Protein AF-A0A661HKY0-F1 (afdb_monomer_lite)

Sequence (86 aa):
MSRKVIRPTAMNPSVEVLSAESASPLATIRDVEYALNANISTVWVGSTAKRPPLKSASNTAYFDTTLGKPVWFDGTNWVDASGTIA

Secondary structure (DSSP, 8-state):
----PPPP--------------------HHHHHHHHHHHS---EEE-GGG----SS--S-EEEETTTTEEEEE-SSSEE-TTS-B-

pLDD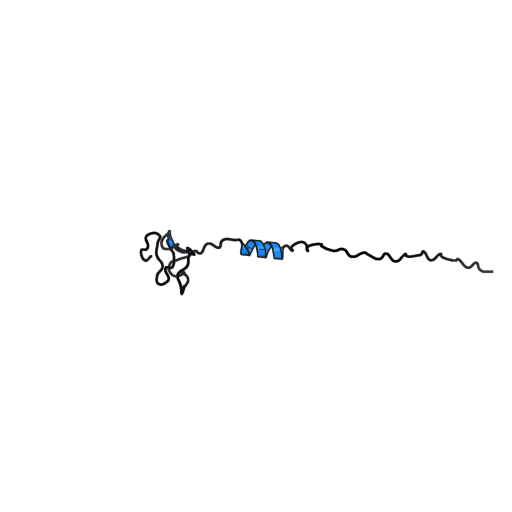T: mean 75.47, std 21.1, range [35.56, 98.31]

Structure (mmCIF, N/CA/C/O backbone):
data_AF-A0A661HKY0-F1
#
_entry.id   AF-A0A661HKY0-F1
#
loop_
_atom_site.group_PDB
_atom_site.id
_atom_site.type_symbol
_atom_site.label_atom_id
_atom_site.label_alt_id
_a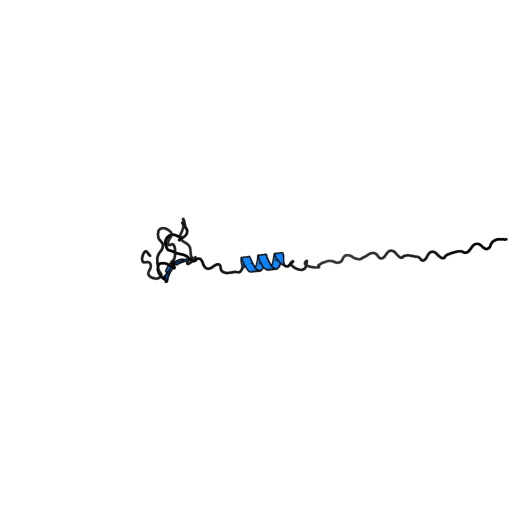tom_site.label_comp_id
_atom_site.label_asym_id
_atom_site.label_entity_id
_atom_site.label_seq_id
_atom_site.pdbx_PDB_ins_code
_atom_site.Cartn_x
_atom_site.Cartn_y
_atom_site.Cartn_z
_atom_site.occupancy
_atom_site.B_iso_or_equiv
_atom_site.auth_seq_id
_atom_site.auth_comp_id
_atom_site.auth_asym_id
_atom_site.auth_atom_id
_atom_site.pdbx_PDB_model_num
ATOM 1 N N . MET A 1 1 ? 43.423 -44.859 -79.521 1.00 43.53 1 MET A N 1
ATOM 2 C CA . MET A 1 1 ? 42.323 -43.910 -79.809 1.00 43.53 1 MET A CA 1
ATOM 3 C C . MET A 1 1 ? 41.385 -43.900 -78.608 1.00 43.53 1 MET A C 1
ATOM 5 O O . MET A 1 1 ? 40.662 -44.868 -78.429 1.00 43.53 1 MET A O 1
ATOM 9 N N . SER A 1 2 ? 41.435 -42.864 -77.765 1.00 49.97 2 SER A N 1
ATOM 10 C CA . SER A 1 2 ? 40.598 -42.755 -76.556 1.00 49.97 2 SER A CA 1
ATOM 11 C C . SER A 1 2 ? 39.758 -41.481 -76.628 1.00 49.97 2 SER A C 1
ATOM 13 O O . SER A 1 2 ? 40.292 -40.393 -76.839 1.00 49.97 2 SER A O 1
ATOM 15 N N . ARG A 1 3 ? 38.433 -41.620 -76.509 1.00 44.72 3 ARG A N 1
ATOM 16 C CA . ARG A 1 3 ? 37.455 -40.534 -76.666 1.00 44.72 3 ARG A CA 1
ATOM 17 C C . ARG A 1 3 ? 37.397 -39.703 -75.379 1.00 44.72 3 ARG A C 1
ATOM 19 O O . ARG A 1 3 ? 36.971 -40.198 -74.341 1.00 44.72 3 ARG A O 1
ATOM 26 N N . LYS A 1 4 ? 37.834 -38.444 -75.446 1.00 45.06 4 LYS A N 1
ATOM 27 C CA . LYS A 1 4 ? 37.753 -37.474 -74.343 1.00 45.06 4 LYS A CA 1
ATOM 28 C C . LYS A 1 4 ? 36.290 -37.056 -74.153 1.00 45.06 4 LYS A C 1
ATOM 30 O O . LYS A 1 4 ? 35.718 -36.407 -75.024 1.00 45.06 4 LYS A O 1
ATOM 35 N N . VAL A 1 5 ? 35.678 -37.458 -73.042 1.00 50.38 5 VAL A N 1
ATOM 36 C CA . VAL A 1 5 ? 34.330 -37.022 -72.647 1.00 50.38 5 VAL A CA 1
ATOM 37 C C . VAL A 1 5 ? 34.433 -35.602 -72.083 1.00 50.38 5 VAL A C 1
ATOM 39 O O . VAL A 1 5 ? 35.129 -35.379 -71.095 1.00 50.38 5 VAL A O 1
ATOM 42 N N . ILE A 1 6 ? 33.775 -34.637 -72.727 1.00 44.88 6 ILE A N 1
ATOM 43 C CA . ILE A 1 6 ? 33.682 -33.243 -72.273 1.00 44.88 6 ILE A CA 1
ATOM 44 C C . ILE A 1 6 ? 32.426 -33.120 -71.403 1.00 44.88 6 ILE A C 1
ATOM 46 O O . ILE A 1 6 ? 31.334 -33.462 -71.852 1.00 44.88 6 ILE A O 1
ATOM 50 N N . ARG A 1 7 ? 32.574 -32.642 -70.162 1.00 47.84 7 ARG A N 1
ATOM 51 C CA . ARG A 1 7 ? 31.447 -32.227 -69.313 1.00 47.84 7 ARG A CA 1
ATOM 52 C C . ARG A 1 7 ? 31.203 -30.727 -69.533 1.00 47.84 7 ARG A C 1
ATOM 54 O O . ARG A 1 7 ? 32.180 -29.981 -69.467 1.00 47.84 7 ARG A O 1
ATOM 61 N N . PRO A 1 8 ? 29.970 -30.263 -69.791 1.00 40.19 8 PRO A N 1
ATOM 62 C CA . PRO A 1 8 ? 29.699 -28.836 -69.886 1.00 40.19 8 PRO A CA 1
ATOM 63 C C . PRO A 1 8 ? 29.662 -28.205 -68.486 1.00 40.19 8 PRO A C 1
ATOM 65 O O . PRO A 1 8 ? 28.920 -28.647 -67.610 1.00 40.19 8 PRO A O 1
ATOM 68 N N . THR A 1 9 ? 30.473 -27.166 -68.288 1.00 48.78 9 THR A N 1
ATOM 69 C CA . THR A 1 9 ? 30.390 -26.250 -67.145 1.00 48.78 9 THR A CA 1
ATOM 70 C C . THR A 1 9 ? 29.156 -25.373 -67.335 1.00 48.78 9 THR A C 1
ATOM 72 O O . THR A 1 9 ? 29.142 -24.517 -68.218 1.00 48.78 9 THR A O 1
ATOM 75 N N . ALA A 1 10 ? 28.107 -25.595 -66.545 1.00 44.81 10 ALA A N 1
ATOM 76 C CA . ALA A 1 10 ? 26.964 -24.694 -66.518 1.00 44.81 10 ALA A CA 1
ATOM 77 C C . ALA A 1 10 ? 27.354 -23.387 -65.808 1.00 44.81 10 ALA A C 1
ATOM 79 O O . ALA A 1 10 ? 27.878 -23.404 -64.694 1.00 44.81 10 ALA A O 1
ATOM 80 N N . MET A 1 11 ? 27.111 -22.272 -66.499 1.00 35.56 11 MET A N 1
ATOM 81 C CA . MET A 1 11 ? 27.141 -20.902 -65.990 1.00 35.56 11 MET A CA 1
ATOM 82 C C . MET A 1 11 ? 26.349 -20.790 -64.684 1.00 35.56 11 MET A C 1
ATOM 84 O O . MET A 1 11 ? 25.197 -21.217 -64.634 1.00 35.56 11 MET A O 1
ATOM 88 N N . ASN A 1 12 ? 26.927 -20.158 -63.662 1.00 49.72 12 ASN A N 1
ATOM 89 C CA . ASN A 1 12 ? 26.149 -19.617 -62.554 1.00 49.72 12 ASN A CA 1
ATOM 90 C C . ASN A 1 12 ? 26.119 -18.086 -62.703 1.00 49.72 12 ASN A C 1
ATOM 92 O O . ASN A 1 12 ? 27.179 -17.467 -62.573 1.00 49.72 12 ASN A O 1
ATOM 96 N N . PRO A 1 13 ? 24.974 -17.472 -63.049 1.00 43.84 13 PRO A N 1
ATOM 97 C CA . PRO A 1 13 ? 24.863 -16.024 -63.096 1.00 43.84 13 PRO A CA 1
ATOM 98 C C . PRO A 1 13 ? 24.904 -15.478 -61.668 1.00 43.84 13 PRO A C 1
ATOM 100 O O . PRO A 1 13 ? 24.140 -15.905 -60.805 1.00 43.84 13 PRO A O 1
ATOM 103 N N . SER A 1 14 ? 25.803 -14.528 -61.424 1.00 48.03 14 SER A N 1
ATOM 104 C CA . SER A 1 14 ? 25.815 -13.720 -60.209 1.00 48.03 14 SER A CA 1
ATOM 105 C C . SER A 1 14 ? 24.440 -13.081 -60.016 1.00 48.03 14 SER A C 1
ATOM 107 O O . SER A 1 14 ? 24.074 -12.161 -60.744 1.00 48.03 14 SER A O 1
ATOM 109 N N . VAL A 1 15 ? 23.664 -13.581 -59.056 1.00 45.25 15 VAL A N 1
ATOM 110 C CA . VAL A 1 15 ? 22.457 -12.900 -58.593 1.00 45.25 15 VAL A CA 1
ATOM 111 C C . VAL A 1 15 ? 22.915 -11.882 -57.560 1.00 45.25 15 VAL A C 1
ATOM 113 O O . VAL A 1 15 ? 23.206 -12.231 -56.416 1.00 45.25 15 VAL A O 1
ATOM 116 N N . GLU A 1 16 ? 23.029 -10.625 -57.983 1.00 48.84 16 GLU A N 1
ATOM 117 C CA . GLU A 1 16 ? 23.055 -9.496 -57.060 1.00 48.84 16 GLU A CA 1
ATOM 118 C C . GLU A 1 16 ? 21.757 -9.527 -56.253 1.00 48.84 16 GLU A C 1
ATOM 120 O O . GLU A 1 16 ? 20.668 -9.283 -56.777 1.00 48.84 16 GLU A O 1
ATOM 125 N N . VAL A 1 17 ? 21.856 -9.881 -54.972 1.00 44.81 17 VAL A N 1
ATOM 126 C CA . VAL A 1 17 ? 20.723 -9.734 -54.065 1.00 44.81 17 VAL A CA 1
ATOM 127 C C . VAL A 1 17 ? 20.675 -8.265 -53.670 1.00 44.81 17 VAL A C 1
ATOM 129 O O . VAL A 1 17 ? 21.451 -7.793 -52.841 1.00 44.81 17 VAL A O 1
ATOM 132 N N . LEU A 1 18 ? 19.783 -7.557 -54.359 1.00 40.59 18 LEU A N 1
ATOM 133 C CA . LEU A 1 18 ? 19.315 -6.210 -54.070 1.00 40.59 18 LEU A CA 1
ATOM 134 C C . LEU A 1 18 ? 19.048 -6.014 -52.572 1.00 40.59 18 LEU A C 1
ATOM 136 O O . LEU A 1 18 ? 18.492 -6.878 -51.893 1.00 40.59 18 LEU A O 1
ATOM 140 N N . SER A 1 19 ? 19.430 -4.832 -52.099 1.00 50.53 19 SER A N 1
ATOM 141 C CA . SER A 1 19 ? 19.138 -4.254 -50.792 1.00 50.53 19 SER A CA 1
ATOM 142 C C . SER A 1 19 ? 17.691 -4.496 -50.344 1.00 50.53 19 SER A C 1
ATOM 144 O O . SER A 1 19 ? 16.771 -3.822 -50.805 1.00 50.53 19 SER A O 1
ATOM 146 N N . ALA A 1 20 ? 17.492 -5.422 -49.406 1.00 47.34 20 ALA A N 1
ATOM 147 C CA . ALA A 1 20 ? 16.261 -5.489 -48.631 1.00 47.34 20 ALA A CA 1
ATOM 148 C C . ALA A 1 20 ? 16.366 -4.500 -47.462 1.00 47.34 20 ALA A C 1
ATOM 150 O O . ALA A 1 20 ? 16.888 -4.808 -46.390 1.00 47.34 20 ALA A O 1
ATOM 151 N N . GLU A 1 21 ? 15.889 -3.285 -47.709 1.00 54.56 21 GLU A N 1
ATOM 152 C CA . GLU A 1 21 ? 15.495 -2.338 -46.675 1.00 54.56 21 GLU A CA 1
ATOM 153 C C . GLU A 1 21 ? 14.331 -2.920 -45.841 1.00 54.56 21 GLU A C 1
ATOM 155 O O . GLU A 1 21 ? 13.385 -3.499 -46.372 1.00 54.56 21 GLU A O 1
ATOM 160 N N . SER A 1 22 ? 14.367 -2.690 -44.524 1.00 53.97 22 SER A N 1
ATOM 161 C CA . SER A 1 22 ? 13.217 -2.704 -43.598 1.00 53.97 22 SER A CA 1
ATOM 162 C C . SER A 1 22 ? 12.480 -4.023 -43.291 1.00 53.97 22 SER A C 1
ATOM 164 O O . SER A 1 22 ? 11.262 -4.117 -43.420 1.00 53.97 22 SER A O 1
ATOM 166 N N . ALA A 1 23 ? 13.165 -5.008 -42.709 1.00 50.69 23 ALA A N 1
ATOM 167 C CA . ALA A 1 23 ? 12.484 -5.935 -41.801 1.00 50.69 23 ALA A CA 1
ATOM 168 C C . ALA A 1 23 ? 12.783 -5.503 -40.363 1.00 50.69 23 ALA A C 1
ATOM 170 O O . ALA A 1 23 ? 13.878 -5.745 -39.859 1.00 50.69 23 ALA A O 1
ATOM 171 N N . SER A 1 24 ? 11.828 -4.839 -39.704 1.00 58.47 24 SER A N 1
ATOM 172 C CA . SER A 1 24 ? 11.856 -4.711 -38.243 1.00 58.47 24 SER A CA 1
ATOM 173 C C . SER A 1 24 ? 12.024 -6.123 -37.674 1.00 58.47 24 SER A C 1
ATOM 175 O O . SER A 1 24 ? 11.184 -6.978 -37.976 1.00 58.47 24 SER A O 1
ATOM 177 N N . PRO A 1 25 ? 13.111 -6.422 -36.942 1.00 58.59 25 PRO A N 1
ATOM 178 C CA . PRO A 1 25 ? 13.381 -7.784 -36.526 1.00 58.59 25 PRO A CA 1
ATOM 179 C C . PRO A 1 25 ? 12.243 -8.246 -35.622 1.00 58.59 25 PRO A C 1
ATOM 181 O O . PRO A 1 25 ? 11.868 -7.562 -34.670 1.00 58.59 25 PRO A O 1
ATOM 184 N N . LEU A 1 26 ? 11.668 -9.390 -35.991 1.00 51.88 26 LEU A N 1
ATOM 185 C CA . LEU A 1 26 ? 10.672 -10.138 -35.239 1.00 51.88 26 LEU A CA 1
ATOM 186 C C . LEU A 1 26 ? 11.070 -10.124 -33.755 1.00 51.88 26 LEU A C 1
ATOM 188 O O . LEU A 1 26 ? 12.119 -10.669 -33.411 1.00 51.88 26 LEU A O 1
ATOM 192 N N . ALA A 1 27 ? 10.283 -9.459 -32.903 1.00 61.25 27 ALA A N 1
ATOM 193 C CA . ALA A 1 27 ? 10.561 -9.393 -31.472 1.00 61.25 27 ALA A CA 1
ATOM 194 C C . ALA A 1 27 ? 10.771 -10.821 -30.951 1.00 61.25 27 ALA A C 1
ATOM 196 O O . ALA A 1 27 ? 9.925 -11.698 -31.158 1.00 61.25 27 ALA A O 1
ATOM 197 N N . THR A 1 28 ? 11.922 -11.086 -30.339 1.00 73.94 28 THR A N 1
ATOM 198 C CA . THR A 1 28 ? 12.196 -12.407 -29.780 1.00 73.94 28 THR A CA 1
ATOM 199 C C . THR A 1 28 ? 11.241 -12.658 -28.613 1.00 73.94 28 THR A C 1
ATOM 201 O O . THR A 1 28 ? 10.741 -11.717 -27.998 1.00 73.94 28 THR A O 1
ATOM 204 N N . ILE A 1 29 ? 10.992 -13.924 -28.256 1.00 69.50 29 ILE A N 1
ATOM 205 C CA . ILE A 1 29 ? 10.165 -14.256 -27.076 1.00 69.50 29 ILE A CA 1
ATOM 206 C C . ILE A 1 29 ? 10.670 -13.512 -25.824 1.00 69.50 29 ILE A C 1
ATOM 208 O O . ILE A 1 29 ? 9.871 -13.066 -25.009 1.00 69.50 29 ILE A O 1
ATOM 212 N N . ARG A 1 30 ? 11.985 -13.275 -25.726 1.00 70.44 30 ARG A N 1
ATOM 213 C CA . ARG A 1 30 ? 12.608 -12.509 -24.637 1.00 70.44 30 ARG A CA 1
ATOM 214 C C . ARG A 1 30 ? 12.226 -11.026 -24.653 1.00 70.44 30 ARG A C 1
ATOM 216 O O . ARG A 1 30 ? 12.026 -10.448 -23.590 1.00 70.44 30 ARG A O 1
ATOM 223 N N . ASP A 1 31 ? 12.094 -10.421 -25.831 1.00 70.81 31 ASP A N 1
ATOM 224 C CA . ASP A 1 31 ? 11.643 -9.030 -25.974 1.00 70.81 31 ASP A CA 1
ATOM 225 C C . ASP A 1 31 ? 10.159 -8.897 -25.601 1.00 70.81 31 ASP A C 1
ATOM 227 O O . ASP A 1 31 ? 9.756 -7.915 -24.977 1.00 70.81 31 ASP A O 1
ATOM 231 N N . VAL A 1 32 ? 9.357 -9.922 -25.915 1.00 72.81 32 VAL A N 1
ATOM 232 C CA . VAL A 1 32 ? 7.943 -10.011 -25.521 1.00 72.81 32 VAL A CA 1
ATOM 233 C C . VAL A 1 32 ? 7.799 -10.184 -24.006 1.00 72.81 32 VAL A C 1
ATOM 235 O O . VAL A 1 32 ? 6.998 -9.480 -23.396 1.00 72.81 32 VAL A O 1
ATOM 238 N N . GLU A 1 33 ? 8.590 -11.056 -23.374 1.00 72.81 33 GLU A N 1
ATOM 239 C CA . GLU A 1 33 ? 8.614 -11.232 -21.912 1.00 72.81 33 GLU A CA 1
ATOM 240 C C . GLU A 1 33 ? 9.049 -9.952 -21.189 1.00 72.81 33 GLU A C 1
ATOM 242 O O . GLU A 1 33 ? 8.448 -9.572 -20.187 1.00 72.81 33 GLU A O 1
ATOM 247 N N . TYR A 1 34 ? 10.054 -9.243 -21.710 1.00 66.69 34 TYR A N 1
ATOM 248 C CA . TYR A 1 34 ? 10.500 -7.977 -21.131 1.00 66.69 34 TYR A CA 1
ATOM 249 C C . TYR A 1 34 ? 9.433 -6.881 -21.255 1.00 66.69 34 TYR A C 1
ATOM 251 O O . TYR A 1 34 ? 9.144 -6.188 -20.279 1.00 66.69 34 TYR A O 1
ATOM 259 N N . ALA A 1 35 ? 8.802 -6.758 -22.428 1.00 68.00 35 ALA A N 1
ATOM 260 C CA . ALA A 1 35 ? 7.721 -5.800 -22.660 1.00 68.00 35 ALA A CA 1
ATOM 261 C C . ALA A 1 35 ? 6.466 -6.113 -21.825 1.00 68.00 35 ALA A C 1
ATOM 263 O O . ALA A 1 35 ? 5.821 -5.196 -21.317 1.00 68.00 35 ALA A O 1
ATOM 264 N N . LEU A 1 36 ? 6.136 -7.394 -21.632 1.00 69.62 36 LEU A N 1
ATOM 265 C CA . LEU A 1 36 ? 5.063 -7.818 -20.730 1.00 69.62 36 LEU A CA 1
ATOM 266 C C . LEU A 1 36 ? 5.404 -7.474 -19.281 1.00 69.62 36 LEU A C 1
ATOM 268 O O . LEU A 1 36 ? 4.585 -6.839 -18.623 1.00 69.62 36 LEU A O 1
ATOM 272 N N . ASN A 1 37 ? 6.612 -7.805 -18.812 1.00 65.62 37 ASN A N 1
ATOM 273 C CA . ASN A 1 37 ? 7.068 -7.534 -17.444 1.00 65.62 37 ASN A CA 1
ATOM 274 C C . ASN A 1 37 ? 7.131 -6.036 -17.116 1.00 65.62 37 ASN A C 1
ATOM 276 O O . ASN A 1 37 ? 6.874 -5.652 -15.977 1.00 65.62 37 ASN A O 1
ATOM 280 N N . ALA A 1 38 ? 7.427 -5.187 -18.102 1.00 65.81 38 ALA A N 1
ATOM 281 C CA . ALA A 1 38 ? 7.404 -3.734 -17.949 1.00 65.81 38 ALA A CA 1
ATOM 282 C C . ALA A 1 38 ? 5.980 -3.162 -17.791 1.00 65.81 38 ALA A C 1
ATOM 284 O O . ALA A 1 38 ? 5.811 -2.102 -17.188 1.00 65.81 38 ALA A O 1
ATOM 285 N N . ASN A 1 39 ? 4.960 -3.872 -18.286 1.00 62.78 39 ASN A N 1
ATOM 286 C CA . ASN A 1 39 ? 3.568 -3.415 -18.305 1.00 62.78 39 ASN A CA 1
ATOM 287 C C . ASN A 1 39 ? 2.683 -4.084 -17.241 1.00 62.78 39 ASN A C 1
ATOM 289 O O . ASN A 1 39 ? 1.491 -3.776 -17.148 1.00 62.78 39 ASN A O 1
ATOM 293 N N . ILE A 1 40 ? 3.231 -4.981 -16.418 1.00 66.00 40 ILE A N 1
ATOM 294 C CA . ILE A 1 40 ? 2.502 -5.539 -15.277 1.00 66.00 40 ILE A CA 1
ATOM 295 C C . ILE A 1 40 ? 2.508 -4.484 -14.177 1.00 66.00 40 ILE A C 1
ATOM 297 O O . ILE A 1 40 ? 3.551 -4.169 -13.600 1.00 66.00 40 ILE A O 1
ATOM 301 N N . SER A 1 41 ? 1.333 -3.931 -13.877 1.00 64.25 41 SER A N 1
ATOM 302 C CA . SER A 1 41 ? 1.144 -3.095 -12.695 1.00 64.25 41 SER A CA 1
ATOM 303 C C . SER A 1 41 ? 1.454 -3.951 -11.467 1.00 64.25 41 SER A C 1
ATOM 305 O O . SER A 1 41 ? 0.636 -4.753 -11.019 1.00 64.25 41 SER A O 1
ATOM 307 N N . THR A 1 42 ? 2.690 -3.858 -10.978 1.00 71.12 42 THR A N 1
ATOM 308 C CA . THR A 1 42 ? 3.106 -4.570 -9.774 1.00 71.12 42 THR A CA 1
ATOM 309 C C . THR A 1 42 ? 2.364 -3.932 -8.613 1.00 71.12 42 THR A C 1
ATOM 311 O O . THR A 1 42 ? 2.678 -2.813 -8.212 1.00 71.12 42 THR A O 1
ATOM 314 N N . VAL A 1 43 ? 1.349 -4.619 -8.096 1.00 79.50 43 VAL A N 1
ATOM 315 C CA . VAL A 1 43 ? 0.666 -4.201 -6.873 1.00 79.50 43 VAL A CA 1
ATOM 316 C C . VAL A 1 43 ? 1.647 -4.374 -5.720 1.00 79.50 43 VAL A C 1
ATOM 318 O O . VAL A 1 43 ? 2.140 -5.474 -5.472 1.00 79.50 43 VAL A O 1
ATOM 321 N N . TRP A 1 44 ? 1.947 -3.286 -5.016 1.00 91.50 44 TRP A N 1
ATOM 322 C CA . TRP A 1 44 ? 2.791 -3.346 -3.831 1.00 91.50 44 TRP A CA 1
ATOM 323 C C . TRP A 1 44 ?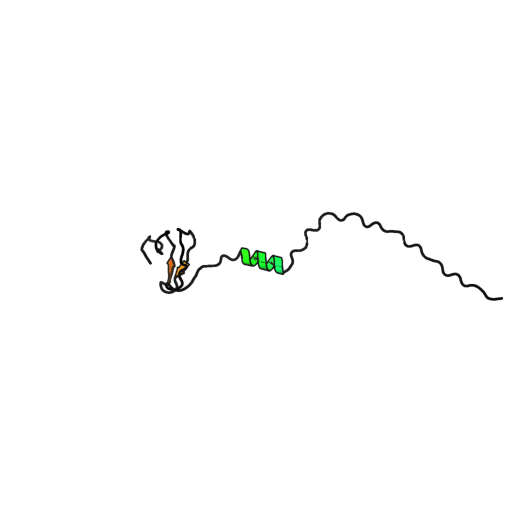 1.948 -3.855 -2.662 1.00 91.50 44 TRP A C 1
ATOM 325 O O . TRP A 1 44 ? 0.902 -3.287 -2.359 1.00 91.50 44 TRP A O 1
ATOM 335 N N . VAL A 1 45 ? 2.373 -4.947 -2.027 1.00 95.25 45 VAL A N 1
ATOM 336 C CA . VAL A 1 45 ? 1.585 -5.647 -1.004 1.00 95.25 45 VAL A CA 1
ATOM 337 C C . VAL A 1 45 ? 2.479 -6.299 0.049 1.00 95.25 45 VAL A C 1
ATOM 339 O O . VAL A 1 45 ? 3.578 -6.771 -0.252 1.00 95.25 45 VAL A O 1
ATOM 342 N N . GLY A 1 46 ? 1.993 -6.361 1.287 1.00 96.19 46 GLY A N 1
ATOM 343 C CA . GLY A 1 46 ? 2.624 -7.094 2.386 1.00 96.19 46 GLY A CA 1
ATOM 344 C C . GLY A 1 46 ? 2.201 -6.560 3.753 1.00 96.19 46 GLY A C 1
ATOM 345 O O . GLY A 1 46 ? 1.271 -5.772 3.849 1.00 96.19 46 GLY A O 1
ATOM 346 N N . SER A 1 47 ? 2.848 -7.015 4.825 1.00 98.25 47 SER A N 1
ATOM 347 C CA . SER A 1 47 ? 2.508 -6.597 6.191 1.00 98.25 47 SER A CA 1
ATOM 348 C C . SER A 1 47 ? 3.016 -5.190 6.520 1.00 98.25 47 SER A C 1
ATOM 350 O O . SER A 1 47 ? 3.934 -4.690 5.870 1.00 98.25 47 SER A O 1
ATOM 352 N N . THR A 1 48 ? 2.525 -4.595 7.611 1.00 97.75 48 THR A N 1
ATOM 353 C CA . THR A 1 48 ? 3.017 -3.300 8.124 1.00 97.75 48 THR A CA 1
ATOM 354 C C . THR A 1 48 ? 4.538 -3.265 8.291 1.00 97.75 48 THR A C 1
ATOM 356 O O . THR A 1 48 ? 5.188 -2.300 7.899 1.00 97.75 48 THR A O 1
ATOM 359 N N . ALA A 1 49 ? 5.134 -4.352 8.785 1.00 97.56 49 ALA A N 1
ATOM 360 C CA . ALA A 1 49 ? 6.585 -4.467 8.959 1.00 97.56 49 ALA A CA 1
ATOM 361 C C . ALA A 1 49 ? 7.377 -4.535 7.636 1.00 97.56 49 ALA A C 1
ATOM 363 O O . ALA A 1 49 ? 8.593 -4.360 7.640 1.00 97.56 49 ALA A O 1
ATOM 364 N N . LYS A 1 50 ? 6.710 -4.820 6.512 1.00 97.19 50 LYS A N 1
ATOM 365 C CA . LYS A 1 50 ? 7.302 -4.907 5.168 1.00 97.19 50 LYS A CA 1
ATOM 366 C C . LYS A 1 50 ? 6.993 -3.686 4.304 1.00 97.19 50 LYS A C 1
ATOM 368 O O . LYS A 1 50 ? 7.314 -3.697 3.113 1.00 97.19 50 LYS A O 1
ATOM 373 N N . ARG A 1 51 ? 6.377 -2.646 4.873 1.00 95.19 51 ARG A N 1
ATOM 374 C CA . ARG A 1 51 ? 6.187 -1.380 4.169 1.00 95.19 51 ARG A CA 1
ATOM 375 C C . ARG A 1 51 ? 7.557 -0.828 3.742 1.00 95.19 51 ARG A C 1
ATOM 377 O O . ARG A 1 51 ? 8.472 -0.778 4.567 1.00 95.19 51 ARG A O 1
ATOM 384 N N . PRO A 1 52 ? 7.728 -0.429 2.473 1.00 92.75 52 PRO A N 1
ATOM 385 C CA . PRO A 1 52 ? 8.996 0.101 1.996 1.00 92.75 52 PRO A CA 1
ATOM 386 C C . PRO A 1 52 ? 9.407 1.371 2.757 1.00 92.75 52 PRO A C 1
ATOM 388 O O . PRO A 1 52 ? 8.557 2.229 3.014 1.00 92.75 52 PRO A O 1
ATOM 391 N N . PRO A 1 53 ? 10.701 1.547 3.070 1.00 92.44 53 PRO A N 1
ATOM 392 C CA . PRO A 1 53 ? 11.209 2.801 3.608 1.00 92.44 53 PRO A CA 1
ATOM 393 C C . PRO A 1 53 ? 11.329 3.829 2.476 1.00 92.44 53 PRO A C 1
ATOM 395 O O . PRO A 1 53 ? 12.336 3.893 1.767 1.00 92.44 53 PRO A O 1
ATOM 398 N N . LEU A 1 54 ? 10.275 4.617 2.276 1.00 92.00 54 LEU A N 1
ATOM 399 C CA . LEU A 1 54 ? 10.243 5.693 1.287 1.00 92.00 54 LEU A CA 1
ATOM 400 C C . LEU A 1 54 ? 10.768 7.003 1.895 1.00 92.00 54 LEU A C 1
ATOM 402 O O . LEU A 1 54 ? 10.641 7.243 3.092 1.00 92.00 54 LEU A O 1
ATOM 406 N N . LYS A 1 55 ? 11.392 7.846 1.063 1.00 89.81 55 LYS A N 1
ATOM 407 C CA . LYS A 1 55 ? 11.982 9.137 1.479 1.00 89.81 55 LYS A CA 1
ATOM 408 C C . LYS A 1 55 ? 11.163 10.357 1.059 1.00 89.81 55 LYS A C 1
ATOM 410 O O . LYS A 1 55 ? 11.493 11.480 1.425 1.00 89.81 55 LYS A O 1
ATOM 415 N N . SER A 1 56 ? 10.157 10.166 0.217 1.00 91.62 56 SER A N 1
ATOM 416 C CA . SER A 1 56 ? 9.347 11.242 -0.348 1.00 91.62 56 SER A CA 1
ATOM 417 C C . SER A 1 56 ? 7.955 10.716 -0.634 1.00 91.62 56 SER A C 1
ATOM 419 O O . SER A 1 56 ? 7.798 9.513 -0.861 1.00 91.62 56 SER A O 1
ATOM 421 N N . ALA A 1 57 ? 6.972 11.616 -0.621 1.00 91.06 57 ALA A N 1
ATOM 422 C CA . ALA A 1 57 ? 5.591 11.276 -0.919 1.00 91.06 57 ALA A CA 1
ATOM 423 C C . ALA A 1 57 ? 5.500 10.524 -2.251 1.00 91.06 57 ALA A C 1
ATOM 425 O O . ALA A 1 57 ? 6.192 10.857 -3.218 1.00 91.06 57 ALA A O 1
ATOM 426 N N . SER A 1 58 ? 4.661 9.495 -2.288 1.00 84.19 58 SER A N 1
ATOM 427 C CA . SER A 1 58 ? 4.480 8.667 -3.473 1.00 84.19 58 SER A CA 1
ATOM 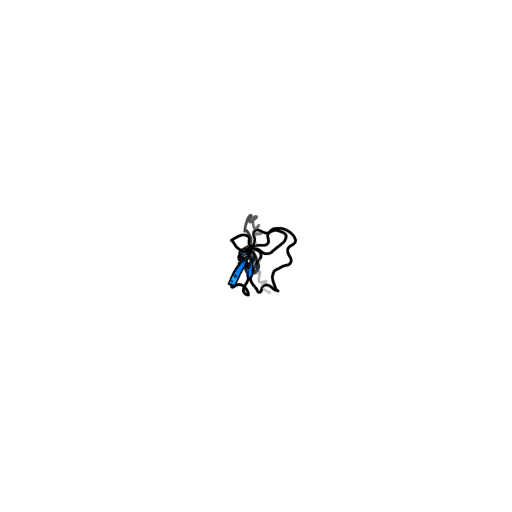428 C C . SER A 1 58 ? 3.001 8.484 -3.762 1.00 84.19 58 SER A C 1
ATOM 430 O O . SER A 1 58 ? 2.212 8.191 -2.870 1.00 84.19 58 SER A O 1
ATOM 432 N N . ASN A 1 59 ? 2.643 8.581 -5.040 1.00 82.50 59 ASN A N 1
ATOM 433 C CA . ASN A 1 59 ? 1.299 8.251 -5.512 1.00 82.50 59 ASN A CA 1
ATOM 434 C C . ASN A 1 59 ? 1.062 6.728 -5.572 1.00 82.50 59 ASN A C 1
ATOM 436 O O . ASN A 1 59 ? -0.015 6.283 -5.969 1.00 82.50 59 ASN A O 1
ATOM 440 N N . THR A 1 60 ? 2.060 5.920 -5.202 1.00 87.50 60 THR A N 1
ATOM 441 C CA . THR A 1 60 ? 1.970 4.462 -5.183 1.00 87.50 60 THR A CA 1
ATOM 442 C C . THR A 1 60 ? 1.267 3.987 -3.916 1.00 87.50 60 THR A C 1
ATOM 444 O O . THR A 1 60 ? 1.744 4.215 -2.805 1.00 87.50 60 THR A O 1
ATOM 447 N N . ALA A 1 61 ? 0.150 3.281 -4.093 1.00 92.69 61 ALA A N 1
ATOM 448 C CA . ALA A 1 61 ? -0.531 2.590 -3.006 1.00 92.69 61 ALA A CA 1
ATOM 449 C C . ALA A 1 61 ? 0.217 1.303 -2.622 1.00 92.69 61 ALA A C 1
ATOM 451 O O . ALA A 1 61 ? 0.685 0.563 -3.491 1.00 92.69 61 ALA A O 1
ATOM 452 N N . TYR A 1 62 ? 0.262 1.006 -1.326 1.00 95.69 62 TYR A N 1
ATOM 453 C CA . TYR A 1 62 ? 0.684 -0.281 -0.777 1.00 95.69 62 TYR A CA 1
ATOM 454 C C . TYR A 1 62 ? -0.516 -0.944 -0.102 1.00 95.69 62 TYR A C 1
ATOM 456 O O . TYR A 1 62 ? -1.152 -0.337 0.757 1.00 95.69 62 TYR A O 1
ATOM 464 N N . PHE A 1 63 ? -0.851 -2.179 -0.467 1.00 97.00 63 PHE A N 1
ATOM 465 C CA . PHE A 1 63 ? -1.872 -2.938 0.249 1.00 97.00 63 PHE A CA 1
ATOM 466 C C . PHE A 1 63 ? -1.263 -3.562 1.506 1.00 97.00 63 PHE A C 1
ATOM 468 O O . PHE A 1 63 ? -0.512 -4.538 1.425 1.00 97.00 63 PHE A O 1
ATOM 475 N N . ASP A 1 64 ? -1.585 -2.994 2.668 1.00 97.88 64 ASP A N 1
ATOM 476 C CA . ASP A 1 64 ? -1.129 -3.523 3.947 1.00 97.88 64 ASP A CA 1
ATOM 477 C C . ASP A 1 64 ? -2.020 -4.690 4.382 1.00 97.88 64 ASP A C 1
ATOM 479 O O . ASP A 1 64 ? -3.181 -4.506 4.749 1.00 97.88 64 ASP A O 1
ATOM 483 N N . THR A 1 65 ? -1.47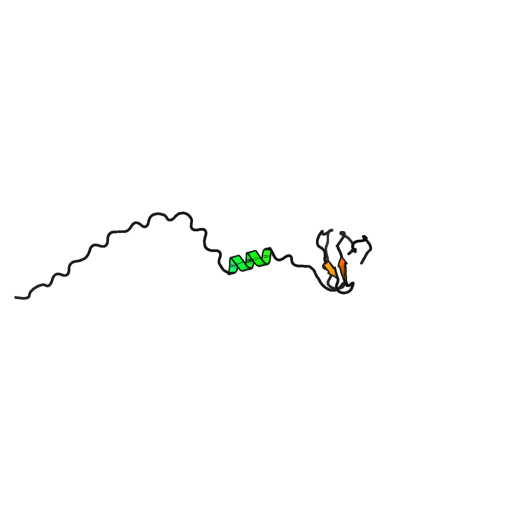5 -5.904 4.362 1.00 97.88 65 THR A N 1
ATOM 484 C CA . THR A 1 65 ? -2.192 -7.132 4.724 1.00 97.88 65 THR A CA 1
ATOM 485 C C . THR A 1 65 ? -2.384 -7.308 6.226 1.00 97.88 65 THR A C 1
ATOM 487 O O . THR A 1 65 ? -3.235 -8.095 6.629 1.00 97.88 65 THR A O 1
ATOM 490 N N . THR A 1 66 ? -1.633 -6.590 7.064 1.00 98.31 66 THR A N 1
ATOM 491 C CA . THR A 1 66 ? -1.866 -6.544 8.513 1.00 98.31 66 THR A CA 1
ATOM 492 C C . THR A 1 66 ? -3.106 -5.713 8.831 1.00 98.31 66 THR A C 1
ATOM 494 O O . THR A 1 66 ? -3.869 -6.085 9.716 1.00 98.31 66 THR A O 1
ATOM 497 N N . LEU A 1 67 ? -3.339 -4.627 8.088 1.00 97.62 67 LEU A N 1
ATOM 498 C CA . LEU A 1 67 ? -4.524 -3.775 8.254 1.00 97.62 67 LEU A CA 1
ATOM 499 C C . LEU A 1 67 ? -5.705 -4.168 7.358 1.00 97.62 67 LEU A C 1
ATOM 501 O O . LEU A 1 67 ? -6.830 -3.741 7.606 1.00 97.62 67 LEU A O 1
ATOM 505 N N . GLY A 1 68 ? -5.449 -4.930 6.294 1.00 97.38 68 GLY A N 1
ATOM 506 C CA . GLY A 1 68 ? -6.448 -5.308 5.295 1.00 97.38 68 GLY A CA 1
ATOM 507 C C . GLY A 1 68 ? -6.926 -4.143 4.422 1.00 97.38 68 GLY A C 1
ATOM 508 O O . GLY A 1 68 ? -8.050 -4.187 3.927 1.00 97.38 68 GLY A O 1
ATOM 509 N N . LYS A 1 69 ? -6.113 -3.090 4.248 1.00 97.25 69 LYS A N 1
ATOM 510 C CA . LYS A 1 69 ? -6.493 -1.885 3.488 1.00 97.25 69 LYS A CA 1
ATOM 511 C C . LYS A 1 69 ? -5.309 -1.260 2.734 1.00 97.25 69 LYS A C 1
ATOM 513 O O . LYS A 1 69 ? -4.161 -1.434 3.152 1.00 97.25 69 LYS A O 1
ATOM 518 N N . PRO A 1 70 ? -5.562 -0.523 1.636 1.00 96.94 70 PRO A N 1
ATOM 519 C CA . PRO A 1 70 ? -4.530 0.267 0.975 1.00 96.94 70 PRO A CA 1
ATOM 520 C C . PRO A 1 70 ? -4.090 1.456 1.839 1.00 96.94 70 PRO A C 1
ATOM 522 O O . PRO A 1 70 ? -4.902 2.074 2.532 1.00 96.94 70 PRO A O 1
ATOM 525 N N . VAL A 1 71 ? -2.799 1.772 1.763 1.00 97.25 71 VAL A N 1
ATOM 526 C CA . VAL A 1 71 ? -2.153 2.923 2.403 1.00 97.25 71 VAL A CA 1
ATOM 527 C C . VAL A 1 71 ? -1.229 3.635 1.412 1.00 97.25 71 VAL A C 1
ATOM 529 O O . VAL A 1 71 ? -0.737 3.027 0.457 1.00 97.25 71 VAL A O 1
ATOM 532 N N . TRP A 1 72 ? -0.968 4.918 1.653 1.00 96.31 72 TRP A N 1
ATOM 533 C CA . TRP A 1 72 ? -0.087 5.771 0.851 1.00 96.31 72 TRP A CA 1
ATOM 534 C C . TRP A 1 72 ? 0.964 6.422 1.736 1.00 96.31 72 TRP A C 1
ATOM 536 O O . TRP A 1 72 ? 0.696 6.725 2.895 1.00 96.31 72 TRP A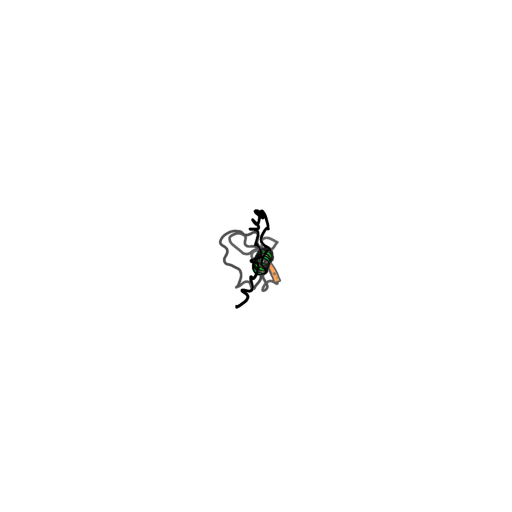 O 1
ATOM 546 N N . PHE A 1 73 ? 2.160 6.646 1.201 1.00 96.31 73 PHE A N 1
ATOM 547 C CA . PHE A 1 73 ? 3.199 7.365 1.927 1.00 96.31 73 PHE A CA 1
ATOM 548 C C . PHE A 1 73 ? 3.111 8.862 1.618 1.00 96.31 73 PHE A C 1
ATOM 550 O O . PHE A 1 73 ? 3.305 9.267 0.469 1.00 96.31 73 PHE A O 1
ATOM 557 N N . ASP A 1 74 ? 2.849 9.679 2.638 1.00 94.81 74 ASP A N 1
ATOM 558 C CA . ASP A 1 74 ? 2.666 11.136 2.515 1.00 94.81 74 ASP A CA 1
ATOM 559 C C . ASP A 1 74 ? 3.992 11.927 2.506 1.00 94.81 74 ASP A C 1
ATOM 561 O O . ASP A 1 74 ? 3.997 13.152 2.408 1.00 94.81 74 ASP A O 1
ATOM 565 N N . GLY A 1 75 ? 5.128 11.227 2.591 1.00 94.25 75 GLY A N 1
ATOM 566 C CA . GLY A 1 75 ? 6.465 11.810 2.728 1.00 94.25 75 GLY A CA 1
ATOM 567 C C . GLY A 1 75 ? 7.046 11.696 4.137 1.00 94.25 75 GLY A C 1
ATOM 568 O O . GLY A 1 75 ? 8.260 11.812 4.291 1.00 94.25 75 GLY A O 1
ATOM 569 N N . THR A 1 76 ? 6.208 11.411 5.135 1.00 94.75 76 THR A N 1
ATOM 570 C CA . THR A 1 76 ? 6.589 11.231 6.544 1.00 94.75 76 THR A CA 1
ATOM 571 C C . THR A 1 76 ? 6.046 9.919 7.109 1.00 94.75 76 THR A C 1
ATOM 573 O O . THR A 1 76 ? 6.797 9.149 7.705 1.00 94.75 76 THR A O 1
ATOM 576 N N . ASN A 1 77 ? 4.759 9.642 6.902 1.00 95.50 77 ASN A N 1
ATOM 577 C CA . ASN A 1 77 ? 4.037 8.491 7.425 1.00 95.50 77 ASN A CA 1
ATOM 578 C C . ASN A 1 77 ? 3.305 7.738 6.313 1.00 95.50 77 ASN A C 1
ATOM 580 O O . ASN A 1 77 ? 3.011 8.256 5.236 1.00 95.50 77 ASN A O 1
ATOM 584 N N . TRP A 1 78 ? 2.963 6.492 6.620 1.00 96.62 78 TRP A N 1
ATOM 585 C CA . TRP A 1 78 ? 1.944 5.771 5.877 1.00 96.62 78 TRP A CA 1
ATOM 586 C C . TRP A 1 78 ? 0.572 6.174 6.410 1.00 96.62 78 TRP A C 1
ATOM 588 O O . TRP A 1 78 ? 0.324 6.079 7.611 1.00 96.62 78 TRP A O 1
ATOM 598 N N . VAL A 1 79 ? -0.301 6.621 5.518 1.00 97.25 79 VAL A N 1
ATOM 599 C CA . VAL A 1 79 ? -1.652 7.085 5.831 1.00 97.25 79 VAL A CA 1
ATOM 600 C C . VAL A 1 79 ? -2.686 6.287 5.051 1.00 97.25 79 VAL A C 1
ATOM 602 O O . VAL A 1 79 ? -2.410 5.770 3.965 1.00 97.25 79 VAL A O 1
ATOM 605 N N . ASP A 1 80 ? -3.885 6.162 5.606 1.00 96.94 80 ASP A N 1
ATOM 606 C CA . ASP A 1 80 ? -5.021 5.590 4.888 1.00 96.94 80 ASP A CA 1
ATOM 607 C C . ASP A 1 80 ? -5.765 6.637 4.042 1.00 96.94 80 ASP A C 1
ATOM 609 O O . ASP A 1 80 ? -5.374 7.801 3.959 1.00 96.94 80 ASP A O 1
ATOM 613 N N . ALA A 1 81 ? -6.860 6.221 3.403 1.00 95.88 81 ALA A N 1
ATOM 614 C CA . ALA A 1 81 ? -7.650 7.077 2.519 1.00 95.88 81 ALA A CA 1
ATOM 615 C C . ALA A 1 81 ? -8.269 8.313 3.208 1.00 95.88 81 ALA A C 1
ATOM 617 O O . ALA A 1 81 ? -8.695 9.235 2.516 1.00 95.88 81 ALA A O 1
ATOM 618 N N . SER A 1 82 ? -8.333 8.345 4.544 1.00 97.06 82 SER A N 1
ATOM 619 C CA . SER A 1 82 ? -8.790 9.515 5.307 1.00 97.06 82 SER A CA 1
ATOM 620 C C . SER A 1 82 ? -7.663 10.493 5.657 1.00 97.06 82 SER A C 1
ATOM 622 O O . SER A 1 82 ? -7.936 11.561 6.200 1.00 97.06 82 SER A O 1
ATOM 624 N N . GLY A 1 83 ? -6.405 10.138 5.372 1.00 94.50 83 GLY A N 1
ATOM 625 C CA . GLY A 1 83 ? -5.226 10.882 5.819 1.00 94.50 83 GLY A CA 1
ATOM 626 C C . GLY A 1 83 ? -4.793 10.552 7.252 1.00 94.50 83 GLY A C 1
ATOM 627 O O . GLY A 1 83 ? -3.908 11.213 7.788 1.00 94.50 83 GLY A O 1
ATOM 628 N N . THR A 1 84 ? -5.393 9.539 7.885 1.00 97.25 84 THR A N 1
ATOM 629 C CA . THR A 1 84 ? -5.010 9.096 9.234 1.00 97.25 84 THR A CA 1
ATOM 630 C C . THR A 1 84 ? -3.794 8.178 9.161 1.00 97.25 84 THR A C 1
ATOM 632 O O . THR A 1 84 ? -3.735 7.309 8.289 1.00 97.25 84 THR A O 1
ATOM 635 N N . ILE A 1 85 ? -2.839 8.345 10.086 1.00 97.25 85 ILE A N 1
ATOM 636 C CA . ILE A 1 85 ? -1.665 7.466 10.202 1.00 97.25 85 ILE A CA 1
ATOM 637 C C . ILE A 1 85 ? -2.134 6.021 10.405 1.00 97.25 85 ILE A C 1
ATOM 639 O O . ILE A 1 85 ? -2.947 5.742 11.289 1.00 97.25 85 ILE A O 1
ATOM 643 N N . ALA A 1 86 ? -1.621 5.128 9.561 1.00 93.12 86 ALA A N 1
ATOM 644 C CA . ALA A 1 86 ? -2.019 3.729 9.469 1.00 93.12 86 ALA A CA 1
ATOM 645 C C . ALA A 1 86 ? -1.034 2.787 10.161 1.00 93.12 86 ALA A C 1
ATOM 647 O O . ALA A 1 86 ? 0.194 2.960 9.987 1.00 93.12 86 ALA A O 1
#

Radius of gyration: 33.52 Å; chains: 1; bounding box: 51×56×90 Å

Foldseek 3Di:
DDDDDDDDDDDDDDDPPDDDPDDPPDQDVVNVVVVVVVPPPPAAEEAPVPPDPDQAWDPHWYQHPNVRAIWTDHRPATAGPVRHGD